Protein AF-A0A9D4BGP0-F1 (afdb_monomer_lite)

Organism: Dreissena polymorpha (NCBI:txid45954)

Foldseek 3Di:
DVVVVPDADALQFQDQDAAPPDDVVVVVVRSVVRQVVCCVPVVDGHQHHEHEDHQDHDLVVVVVCVVSNHQAYDYDHDDVVLVVVCVVVVNPDSHDDDPRPRDDPPD

pLDDT: mean 77.48, std 18.26, range [27.02, 94.94]

Secondary structure (DSSP, 8-state):
-GGGTS----S--SS---TTT--HHHHHHHHHHHHHHHHHHH-----EEEE---SS--THHHHHHHHHT--EEEE----HHHHHHHHHTT-S----S----------

Structure (mmCIF, N/CA/C/O backbone):
data_AF-A0A9D4BGP0-F1
#
_entry.id   AF-A0A9D4BGP0-F1
#
loop_
_atom_site.group_PDB
_atom_site.id
_atom_site.type_symbol
_atom_site.label_atom_id
_atom_site.label_alt_id
_atom_site.label_comp_id
_atom_site.label_asym_id
_atom_site.label_entity_id
_atom_site.label_seq_id
_atom_site.pdbx_PDB_ins_code
_atom_site.Cartn_x
_atom_site.Cartn_y
_atom_site.Cartn_z
_atom_site.occupancy
_atom_site.B_iso_or_equiv
_atom_site.auth_seq_id
_atom_site.auth_comp_id
_atom_site.auth_asym_id
_atom_site.auth_atom_id
_atom_site.pdbx_PDB_model_num
ATOM 1 N N . MET A 1 1 ? -12.488 -9.045 17.078 1.00 62.91 1 MET A N 1
ATOM 2 C CA . MET A 1 1 ? -11.017 -9.143 17.232 1.00 62.91 1 MET A CA 1
ATOM 3 C C . MET A 1 1 ? -10.352 -7.854 16.766 1.00 62.91 1 MET A C 1
ATOM 5 O O . MET A 1 1 ? -9.658 -7.235 17.557 1.00 62.91 1 MET A O 1
ATOM 9 N N . THR A 1 2 ? -10.690 -7.361 15.574 1.00 66.44 2 THR A N 1
ATOM 10 C CA . THR A 1 2 ? -10.202 -6.088 15.010 1.00 66.44 2 THR A CA 1
ATOM 11 C C . THR A 1 2 ? -10.506 -4.867 15.891 1.00 66.44 2 THR A C 1
ATOM 13 O O . THR A 1 2 ? -9.603 -4.133 16.263 1.00 66.44 2 THR A O 1
ATOM 16 N N . ARG A 1 3 ? -11.745 -4.721 16.393 1.00 70.50 3 ARG A N 1
ATOM 17 C CA . ARG A 1 3 ? -12.106 -3.635 17.339 1.00 70.50 3 ARG A CA 1
ATOM 18 C C . ARG A 1 3 ? -11.402 -3.700 18.700 1.00 70.50 3 ARG A C 1
ATOM 20 O O . ARG A 1 3 ? -11.410 -2.724 19.435 1.00 70.50 3 ARG A O 1
ATOM 27 N N . ARG A 1 4 ? -10.833 -4.856 19.058 1.00 82.81 4 ARG A N 1
ATOM 28 C CA . ARG A 1 4 ? -10.074 -5.040 2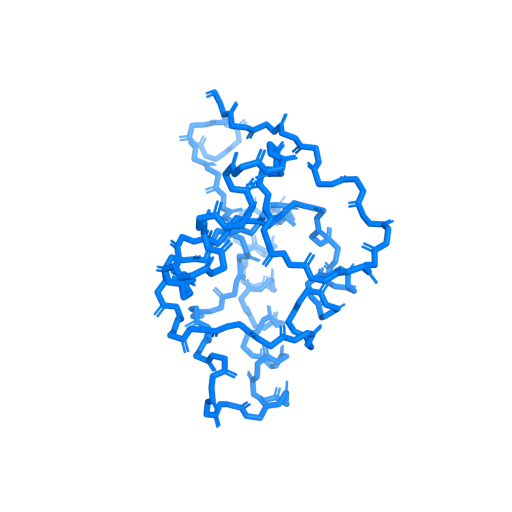0.307 1.00 82.81 4 ARG A CA 1
ATOM 29 C C . ARG A 1 4 ? -8.578 -4.760 20.112 1.00 82.81 4 ARG A C 1
ATOM 31 O O . ARG A 1 4 ? -7.818 -5.024 21.033 1.00 82.81 4 ARG A O 1
ATOM 38 N N . GLY A 1 5 ? -8.162 -4.303 18.925 1.00 80.81 5 GLY A N 1
ATOM 39 C CA . GLY A 1 5 ? -6.759 -4.036 18.591 1.00 80.81 5 GLY A CA 1
ATOM 40 C C . GLY A 1 5 ? -5.887 -5.289 18.476 1.00 80.81 5 GLY A C 1
ATOM 41 O O . GLY A 1 5 ? -4.672 -5.186 18.474 1.00 80.81 5 GLY A O 1
ATOM 42 N N . GLN A 1 6 ? -6.485 -6.483 18.411 1.00 86.19 6 GLN A N 1
ATOM 43 C CA . GLN A 1 6 ? -5.732 -7.742 18.311 1.00 86.19 6 GLN A CA 1
ATOM 44 C C . GLN A 1 6 ? -5.306 -8.064 16.876 1.00 86.19 6 GLN A C 1
ATOM 46 O O . GLN A 1 6 ? -4.399 -8.860 16.668 1.00 86.19 6 GLN A O 1
ATOM 51 N N . LEU A 1 7 ? -6.010 -7.494 15.898 1.00 86.50 7 LEU A N 1
ATOM 52 C CA . LEU A 1 7 ? -5.742 -7.666 14.479 1.00 86.50 7 LEU A CA 1
ATOM 53 C C . LEU A 1 7 ? -5.778 -6.288 13.833 1.00 86.50 7 LEU A C 1
ATOM 55 O O . LEU A 1 7 ? -6.781 -5.583 13.955 1.00 86.50 7 LEU A O 1
ATOM 59 N N . GLU A 1 8 ? -4.690 -5.934 13.163 1.00 88.12 8 GLU A N 1
ATOM 60 C CA . GLU A 1 8 ? -4.539 -4.698 12.411 1.00 88.12 8 GLU A CA 1
ATOM 61 C C . GLU A 1 8 ? -4.442 -5.028 10.923 1.00 88.12 8 GLU A C 1
ATOM 63 O O . GLU A 1 8 ? -3.711 -5.933 10.520 1.00 88.12 8 GLU A O 1
ATOM 68 N N . VAL A 1 9 ? -5.220 -4.313 10.111 1.00 89.69 9 VAL A N 1
ATOM 69 C CA . VAL A 1 9 ? -5.153 -4.432 8.656 1.00 89.69 9 VAL A CA 1
ATOM 70 C C . VAL A 1 9 ? -4.147 -3.415 8.154 1.00 89.69 9 VAL A C 1
ATOM 72 O O . VAL A 1 9 ? -4.309 -2.215 8.365 1.00 89.69 9 VAL A O 1
ATOM 75 N N . VAL A 1 10 ? -3.126 -3.913 7.469 1.00 89.56 10 VAL A N 1
ATOM 76 C CA . VAL A 1 10 ? -2.010 -3.114 6.973 1.00 89.56 10 VAL A CA 1
ATOM 77 C C . VAL A 1 10 ? -2.103 -3.017 5.452 1.00 89.56 10 VAL A C 1
ATOM 79 O O . VAL A 1 10 ? -2.416 -4.010 4.797 1.00 89.56 10 VAL A O 1
ATOM 82 N N . LEU A 1 11 ? -1.842 -1.829 4.895 1.00 88.38 11 LEU A N 1
ATOM 83 C CA . LEU A 1 11 ? -2.043 -1.419 3.497 1.00 88.38 11 LEU A CA 1
ATOM 84 C C . LEU A 1 11 ? -3.514 -1.460 3.052 1.00 88.38 11 LEU A C 1
ATOM 86 O O . LEU A 1 11 ? -4.035 -0.437 2.620 1.00 88.38 11 LEU A O 1
ATOM 90 N N . GLY A 1 12 ? -4.178 -2.610 3.186 1.00 89.56 12 GLY A N 1
ATOM 91 C CA . GLY A 1 12 ? -5.582 -2.831 2.829 1.00 89.56 12 GLY A CA 1
ATOM 92 C C . GLY A 1 12 ? -5.867 -2.849 1.329 1.00 89.56 12 GLY A C 1
ATOM 93 O O . GLY A 1 12 ? -6.999 -2.595 0.943 1.00 89.56 12 GLY A O 1
ATOM 94 N N . GLY A 1 13 ? -4.861 -3.120 0.494 1.00 90.94 13 GLY A N 1
ATOM 95 C CA . GLY A 1 13 ? -5.074 -3.448 -0.917 1.00 90.94 13 GLY A CA 1
ATOM 96 C C . GLY A 1 13 ? -5.559 -4.887 -1.089 1.00 90.94 13 GLY A C 1
ATOM 97 O O . GLY A 1 13 ? -5.389 -5.715 -0.190 1.00 90.94 13 GLY A O 1
ATOM 98 N N . TRP A 1 14 ? -6.141 -5.190 -2.249 1.00 92.00 14 TRP A N 1
ATOM 99 C CA . TRP A 1 14 ? -6.552 -6.555 -2.586 1.00 92.00 14 TRP A CA 1
ATOM 100 C C . TRP A 1 14 ? -5.354 -7.514 -2.639 1.00 92.00 14 TRP A C 1
ATOM 102 O O . TRP A 1 14 ? -5.432 -8.663 -2.205 1.00 92.00 14 TRP A O 1
ATOM 112 N N . VAL A 1 15 ? -4.221 -7.020 -3.145 1.00 88.56 15 VAL A N 1
ATOM 113 C CA . VAL A 1 15 ? -2.947 -7.743 -3.229 1.00 88.56 15 VAL A CA 1
ATOM 114 C C . VAL A 1 15 ? -1.811 -6.783 -2.869 1.00 88.56 15 VAL A C 1
ATOM 116 O O . VAL A 1 15 ? -1.968 -5.565 -2.885 1.00 88.56 15 VAL A O 1
ATOM 119 N N . MET A 1 16 ? -0.635 -7.321 -2.554 1.00 89.62 16 MET A N 1
ATOM 120 C CA . MET A 1 16 ? 0.600 -6.539 -2.564 1.00 89.62 16 MET A CA 1
ATOM 121 C C . MET A 1 16 ? 1.101 -6.420 -4.016 1.00 89.62 16 MET A C 1
ATOM 123 O O . MET A 1 16 ? 1.506 -7.439 -4.579 1.00 89.62 16 MET A O 1
ATOM 127 N N . PRO A 1 17 ? 1.050 -5.235 -4.653 1.00 86.75 17 PRO A N 1
ATOM 128 C CA . PRO A 1 17 ? 1.466 -5.087 -6.045 1.00 86.75 17 PRO A CA 1
ATOM 129 C C . PRO A 1 17 ? 2.986 -5.245 -6.199 1.00 86.75 17 PRO A C 1
ATOM 131 O O . PRO A 1 17 ? 3.750 -4.824 -5.329 1.00 86.75 17 PRO A O 1
ATOM 134 N N . ASP A 1 18 ? 3.425 -5.812 -7.325 1.00 83.94 18 ASP A N 1
ATOM 135 C CA . ASP A 1 18 ? 4.840 -5.799 -7.711 1.00 83.94 18 ASP A CA 1
ATOM 136 C C . ASP A 1 18 ? 5.218 -4.437 -8.301 1.00 83.94 18 ASP A C 1
ATOM 138 O O . ASP A 1 18 ? 4.608 -3.980 -9.264 1.00 83.94 18 ASP A O 1
ATOM 142 N N . GLU A 1 19 ? 6.243 -3.788 -7.761 1.00 76.06 19 GLU A N 1
ATOM 143 C CA . GLU A 1 19 ? 6.604 -2.416 -8.131 1.00 76.06 19 GLU A CA 1
ATOM 144 C C . GLU A 1 19 ? 7.459 -2.310 -9.398 1.00 76.06 19 GLU A C 1
ATOM 146 O O . GLU A 1 19 ? 7.627 -1.211 -9.929 1.00 76.06 19 GLU A O 1
ATOM 151 N N . ALA A 1 20 ? 8.028 -3.422 -9.872 1.00 78.12 20 ALA A N 1
ATOM 152 C CA . ALA A 1 20 ? 8.944 -3.413 -11.009 1.00 78.12 20 ALA A CA 1
ATOM 153 C C . ALA A 1 20 ? 8.222 -3.479 -12.362 1.00 78.12 20 ALA A C 1
ATOM 155 O O . ALA A 1 20 ? 8.690 -2.891 -13.337 1.00 78.12 20 ALA A O 1
ATOM 156 N N . VAL A 1 21 ? 7.108 -4.213 -12.430 1.00 79.62 21 VAL A N 1
ATOM 157 C CA . VAL A 1 21 ? 6.442 -4.547 -13.700 1.00 79.62 21 VAL A CA 1
ATOM 158 C C . VAL A 1 21 ? 5.065 -3.894 -13.839 1.00 79.62 21 VAL A C 1
ATOM 160 O O . VAL A 1 21 ? 4.583 -3.730 -14.960 1.00 79.62 21 VAL A O 1
ATOM 163 N N . THR A 1 22 ? 4.413 -3.514 -12.736 1.00 80.38 22 THR A N 1
ATOM 164 C CA . THR A 1 22 ? 3.032 -3.016 -12.796 1.00 80.38 22 THR A CA 1
ATOM 165 C C . THR A 1 22 ? 2.945 -1.550 -13.213 1.00 80.38 22 THR A C 1
ATOM 167 O O . THR A 1 22 ? 3.707 -0.694 -12.763 1.00 80.38 22 THR A O 1
ATOM 170 N N . ASP A 1 23 ? 1.973 -1.259 -14.079 1.00 86.81 23 ASP A N 1
ATOM 171 C CA . ASP A 1 23 ? 1.552 0.112 -14.342 1.00 86.81 23 ASP A CA 1
ATOM 172 C C . ASP A 1 23 ? 0.775 0.676 -13.136 1.00 86.81 23 ASP A C 1
ATOM 174 O O . ASP A 1 23 ? 0.200 -0.064 -12.336 1.00 86.81 23 ASP A O 1
ATOM 178 N N . TYR A 1 24 ? 0.741 1.998 -12.991 1.00 87.19 24 TYR A N 1
ATOM 179 C CA . TYR A 1 24 ? 0.102 2.655 -11.851 1.00 87.19 24 TYR A CA 1
ATOM 180 C C . TYR A 1 24 ? -1.424 2.490 -11.835 1.00 87.19 24 TYR A C 1
ATOM 182 O O . TYR A 1 24 ? -2.011 2.514 -10.755 1.00 87.19 24 TYR A O 1
ATOM 190 N N . GLN A 1 25 ? -2.077 2.315 -12.988 1.00 90.38 25 GLN A N 1
ATOM 191 C CA . GLN A 1 25 ? -3.534 2.158 -13.061 1.00 90.38 25 GLN A CA 1
ATOM 192 C C . GLN A 1 25 ? -4.038 0.916 -12.301 1.00 90.38 25 GLN A C 1
ATOM 194 O O . GLN A 1 25 ? -4.795 1.093 -11.344 1.00 90.38 25 GLN A O 1
ATOM 199 N N . PRO A 1 26 ? -3.581 -0.318 -12.605 1.00 90.56 26 PRO A N 1
ATOM 200 C CA . PRO A 1 26 ? -4.040 -1.508 -11.885 1.00 90.56 26 PRO A CA 1
ATOM 201 C C . PRO A 1 26 ? -3.662 -1.491 -10.398 1.00 90.56 26 PRO A C 1
ATOM 203 O O . PRO A 1 26 ? -4.368 -2.075 -9.579 1.00 90.56 26 PRO A O 1
ATOM 206 N N . VAL A 1 27 ? -2.577 -0.800 -10.026 1.00 90.81 27 VAL A N 1
ATOM 207 C CA . VAL A 1 27 ? -2.185 -0.613 -8.621 1.00 90.81 27 VAL A CA 1
ATOM 208 C C . VAL A 1 27 ? -3.190 0.250 -7.860 1.00 90.81 27 VAL A C 1
ATOM 210 O O . VAL A 1 27 ? -3.452 -0.011 -6.685 1.00 90.81 27 VAL A O 1
ATOM 213 N N . ILE A 1 28 ? -3.751 1.271 -8.506 1.00 92.12 28 ILE A N 1
ATOM 214 C CA . ILE A 1 28 ? -4.779 2.126 -7.912 1.00 92.12 28 ILE A CA 1
ATOM 215 C C . ILE A 1 28 ? -6.105 1.368 -7.823 1.00 92.12 28 ILE A C 1
ATOM 217 O O . ILE A 1 28 ? -6.731 1.386 -6.765 1.00 92.12 28 ILE A O 1
ATOM 221 N N . ASP A 1 29 ? -6.500 0.660 -8.881 1.00 93.69 29 ASP A N 1
ATOM 222 C CA . ASP A 1 29 ? -7.778 -0.060 -8.921 1.00 93.69 29 ASP A CA 1
ATOM 223 C C . ASP A 1 29 ? -7.857 -1.135 -7.825 1.00 93.69 29 ASP A C 1
ATOM 225 O O . ASP A 1 29 ? -8.803 -1.147 -7.035 1.00 93.69 29 ASP A O 1
ATOM 229 N N . GLN A 1 30 ? -6.812 -1.962 -7.682 1.00 93.50 30 GLN A N 1
ATOM 230 C CA . GLN A 1 30 ? -6.762 -2.987 -6.627 1.00 93.50 30 GLN A CA 1
ATOM 231 C C . GLN A 1 30 ? -6.749 -2.386 -5.213 1.00 93.50 30 GLN A C 1
ATOM 233 O O . GLN A 1 30 ? -7.210 -3.010 -4.254 1.00 93.50 30 GLN A O 1
ATOM 238 N N . LEU A 1 31 ? -6.203 -1.174 -5.067 1.00 92.69 31 LEU A N 1
ATOM 239 C CA . LEU A 1 31 ? -6.154 -0.488 -3.783 1.00 92.69 31 LEU A CA 1
ATOM 240 C C . LEU A 1 31 ? -7.543 0.017 -3.395 1.00 92.69 31 LEU A C 1
ATOM 242 O O . LEU A 1 31 ? -7.951 -0.155 -2.250 1.00 92.69 31 LEU A O 1
ATOM 246 N N . ILE A 1 32 ? -8.265 0.610 -4.348 1.00 93.81 32 ILE A N 1
ATOM 247 C CA . ILE A 1 32 ? -9.629 1.105 -4.142 1.00 93.81 32 ILE A CA 1
ATOM 248 C C . ILE A 1 32 ? -10.558 -0.054 -3.779 1.00 93.81 32 ILE A C 1
ATOM 250 O O . ILE A 1 32 ? -11.301 0.054 -2.806 1.00 93.81 32 ILE A O 1
ATOM 254 N N . GLU A 1 33 ? -10.488 -1.168 -4.512 1.00 94.94 33 GLU A N 1
ATOM 255 C CA . GLU A 1 33 ? -11.311 -2.351 -4.243 1.00 94.94 33 GLU A CA 1
ATOM 256 C C . GLU A 1 33 ? -11.032 -2.936 -2.850 1.00 94.94 33 GLU A C 1
ATOM 258 O O . GLU A 1 33 ? -11.960 -3.184 -2.076 1.00 94.94 33 GLU A O 1
ATOM 263 N N . GLY A 1 34 ? -9.753 -3.080 -2.487 1.00 94.25 34 GLY A N 1
ATOM 264 C CA . GLY A 1 34 ? -9.356 -3.546 -1.160 1.00 94.25 34 GLY A CA 1
ATOM 265 C C . GLY A 1 34 ? -9.826 -2.615 -0.040 1.00 94.25 34 GLY A C 1
ATOM 266 O O . GLY A 1 34 ? -10.420 -3.073 0.939 1.00 94.25 34 GLY A O 1
ATOM 267 N N . HIS A 1 35 ? -9.626 -1.301 -0.190 1.00 93.25 35 HIS A N 1
ATOM 268 C CA . HIS A 1 35 ? -10.049 -0.321 0.814 1.00 93.25 35 HIS A CA 1
ATOM 269 C C . HIS A 1 35 ? -11.559 -0.292 0.993 1.00 93.25 35 HIS A C 1
ATOM 271 O O . HIS A 1 35 ? -12.019 -0.257 2.133 1.00 93.25 35 HIS A O 1
ATOM 277 N N . HIS A 1 36 ? -12.314 -0.367 -0.101 1.00 94.56 36 HIS A N 1
ATOM 278 C CA . HIS A 1 36 ? -13.769 -0.430 -0.051 1.00 94.56 36 HIS A CA 1
ATOM 279 C C . HIS A 1 36 ? -14.239 -1.666 0.719 1.00 94.56 36 HIS A C 1
ATOM 281 O O . HIS A 1 36 ? -15.035 -1.560 1.650 1.00 94.56 36 HIS A O 1
ATOM 287 N N . TRP A 1 37 ? -13.672 -2.836 0.410 1.00 94.38 37 TRP A N 1
ATOM 288 C CA . TRP A 1 37 ? -14.015 -4.071 1.107 1.00 94.38 37 TRP A CA 1
ATOM 289 C C . TRP A 1 37 ? -13.702 -3.995 2.608 1.00 94.38 37 TRP A C 1
ATOM 291 O O . TRP A 1 37 ? -14.515 -4.409 3.440 1.00 94.38 37 TRP A O 1
ATOM 301 N N . VAL A 1 38 ? -12.540 -3.449 2.980 1.00 92.81 38 VAL A N 1
ATOM 302 C CA . VAL A 1 38 ? -12.137 -3.296 4.387 1.00 92.81 38 VAL A CA 1
ATOM 303 C C . VAL A 1 38 ? -13.060 -2.319 5.122 1.00 92.81 38 VAL A C 1
ATOM 305 O O . VAL A 1 38 ? -13.432 -2.578 6.270 1.00 92.81 38 VAL A O 1
ATOM 308 N N . GLU A 1 39 ? -13.471 -1.227 4.482 1.00 91.94 39 GLU A N 1
ATOM 309 C CA . GLU A 1 39 ? -14.389 -0.254 5.072 1.00 91.94 39 GLU A CA 1
ATOM 310 C C . GLU A 1 39 ? -15.785 -0.853 5.293 1.00 91.94 39 GLU A C 1
ATOM 312 O O . GLU A 1 39 ? -16.319 -0.757 6.397 1.00 91.94 39 GLU A O 1
ATOM 317 N N . GLU A 1 40 ? -16.340 -1.557 4.307 1.00 94.44 40 GLU A N 1
ATOM 318 C CA . GLU A 1 40 ? -17.673 -2.162 4.413 1.00 94.44 40 GLU A CA 1
ATOM 319 C C . GLU A 1 40 ? -17.737 -3.306 5.433 1.00 94.44 40 GLU A C 1
ATOM 321 O O . GLU A 1 40 ? -18.700 -3.415 6.194 1.00 94.44 40 GLU A O 1
ATOM 326 N N . ASN A 1 41 ? -16.714 -4.165 5.473 1.00 91.69 41 ASN A N 1
ATOM 327 C CA . ASN A 1 41 ? -16.741 -5.376 6.298 1.00 91.69 41 ASN A CA 1
ATOM 328 C C . ASN A 1 41 ? -16.183 -5.151 7.707 1.00 91.69 41 ASN A C 1
ATOM 330 O O . ASN A 1 41 ? -16.664 -5.745 8.676 1.00 91.69 41 ASN A O 1
ATOM 334 N N . LEU A 1 42 ? -15.142 -4.322 7.838 1.00 89.25 42 LEU A N 1
ATOM 335 C CA . LEU A 1 42 ? -14.421 -4.126 9.097 1.00 89.25 42 LEU A CA 1
ATOM 336 C C . LEU A 1 42 ? -14.629 -2.727 9.691 1.00 89.25 42 LEU A C 1
ATOM 338 O O . LEU A 1 42 ? -14.443 -2.573 10.902 1.00 89.25 42 LEU A O 1
ATOM 342 N N . GLY A 1 43 ? -15.053 -1.737 8.896 1.00 88.62 43 GLY A N 1
ATOM 343 C CA . GLY A 1 43 ? -15.274 -0.358 9.346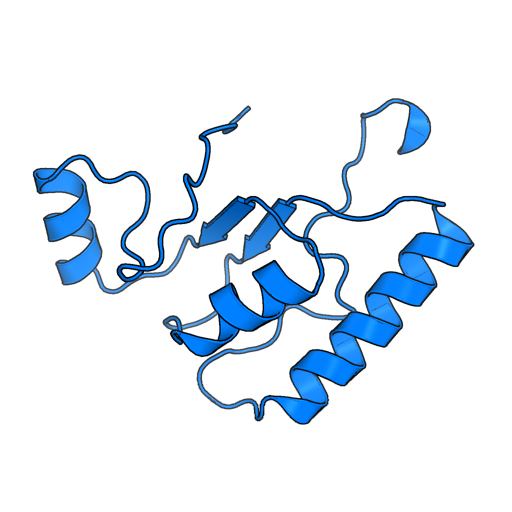 1.00 88.62 43 GLY A CA 1
ATOM 344 C C . GLY A 1 43 ? -13.989 0.344 9.782 1.00 88.62 43 GLY A C 1
ATOM 345 O O . GLY A 1 43 ? -14.011 1.137 10.724 1.00 88.62 43 GLY A O 1
ATOM 346 N N . ILE A 1 44 ? -12.852 -0.013 9.178 1.00 88.56 44 ILE A N 1
ATOM 347 C CA . ILE A 1 44 ? -11.516 0.467 9.554 1.00 88.56 44 ILE A CA 1
ATOM 348 C C . ILE A 1 44 ? -10.831 1.054 8.326 1.00 88.56 44 ILE A C 1
ATOM 350 O O . ILE A 1 44 ? -10.963 0.527 7.227 1.00 88.56 44 ILE A O 1
ATOM 354 N N . LYS A 1 45 ? -10.044 2.113 8.530 1.00 89.50 45 LYS A N 1
ATOM 355 C CA . LYS A 1 45 ? -9.170 2.679 7.505 1.00 89.50 45 LYS A CA 1
ATOM 356 C C . LYS A 1 45 ? -7.701 2.378 7.839 1.00 89.50 45 LYS A C 1
ATOM 358 O O . LYS A 1 45 ? -7.242 2.841 8.885 1.00 89.50 45 LYS A O 1
ATOM 363 N N . PRO A 1 46 ? -6.966 1.632 6.994 1.00 89.06 46 PRO A N 1
ATOM 364 C CA . PRO A 1 46 ? -5.547 1.345 7.209 1.00 89.06 46 PRO A CA 1
ATOM 365 C C . PRO A 1 46 ? -4.704 2.627 7.234 1.00 89.06 46 PRO A C 1
ATOM 367 O O . PRO A 1 46 ? -4.883 3.506 6.389 1.00 89.06 46 PRO A O 1
ATOM 370 N N . ILE A 1 47 ? -3.779 2.729 8.191 1.00 89.81 47 ILE A N 1
ATOM 371 C CA . ILE A 1 47 ? -2.856 3.873 8.334 1.00 89.81 47 ILE A CA 1
ATOM 372 C C . ILE A 1 47 ? -1.401 3.510 8.046 1.00 89.81 47 ILE A C 1
ATOM 374 O O . ILE A 1 47 ? -0.623 4.378 7.645 1.00 89.81 47 ILE A O 1
ATOM 378 N N . ASP A 1 48 ? -1.058 2.238 8.218 1.00 89.81 48 ASP A N 1
ATOM 379 C CA . ASP A 1 48 ? 0.285 1.714 8.048 1.00 89.81 48 ASP A CA 1
ATOM 380 C C . ASP A 1 48 ? 0.330 0.795 6.827 1.00 89.81 48 ASP A C 1
ATOM 382 O O . ASP A 1 48 ? -0.649 0.121 6.497 1.00 89.81 48 ASP A O 1
ATOM 386 N N . ALA A 1 49 ? 1.468 0.780 6.138 1.00 88.19 49 ALA A N 1
ATOM 387 C CA . ALA A 1 49 ? 1.759 -0.111 5.025 1.00 88.19 49 ALA A CA 1
ATOM 388 C C . ALA A 1 49 ? 2.936 -1.025 5.360 1.00 88.19 49 ALA A C 1
ATOM 390 O O . ALA A 1 49 ? 3.991 -0.585 5.821 1.00 88.19 49 ALA A O 1
ATOM 391 N N . TRP A 1 50 ? 2.768 -2.306 5.057 1.00 86.56 50 TRP A N 1
ATOM 392 C CA . TRP A 1 50 ? 3.782 -3.329 5.233 1.00 86.56 5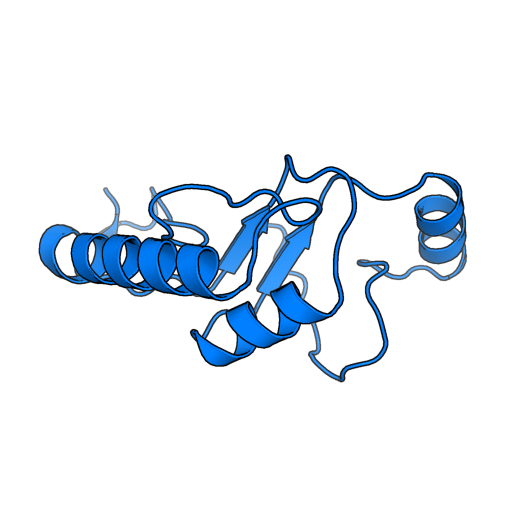0 TRP A CA 1
ATOM 393 C C . TRP A 1 50 ? 4.000 -4.017 3.908 1.00 86.56 50 TRP A C 1
ATOM 395 O O . TRP A 1 50 ? 3.084 -4.621 3.352 1.00 86.56 50 TRP A O 1
ATOM 405 N N . ILE A 1 51 ? 5.217 -3.898 3.398 1.00 84.75 51 ILE A N 1
ATOM 406 C CA . ILE A 1 51 ? 5.539 -4.331 2.054 1.00 84.75 51 ILE A CA 1
ATOM 407 C C . ILE A 1 51 ? 6.840 -5.128 2.128 1.00 84.75 51 ILE A C 1
ATOM 409 O O . ILE A 1 51 ? 7.936 -4.594 2.293 1.00 84.75 51 ILE A O 1
ATOM 413 N N . ASN A 1 52 ? 6.710 -6.449 2.085 1.00 80.56 52 ASN A N 1
ATOM 414 C CA . ASN A 1 52 ? 7.807 -7.379 2.342 1.00 80.56 52 ASN A CA 1
ATOM 415 C C . ASN A 1 52 ? 8.395 -8.005 1.075 1.00 80.56 52 ASN A C 1
ATOM 417 O O . ASN A 1 52 ? 9.549 -8.439 1.113 1.00 80.56 52 ASN A O 1
ATOM 421 N N . ASP A 1 53 ? 7.620 -8.087 -0.005 1.00 77.56 53 ASP A N 1
ATOM 422 C CA . ASP A 1 53 ? 7.943 -8.929 -1.157 1.00 77.56 53 ASP A CA 1
ATOM 423 C C . ASP A 1 53 ? 8.103 -8.274 -2.544 1.00 77.56 53 ASP A C 1
ATOM 425 O O . ASP A 1 53 ? 8.287 -9.023 -3.499 1.00 77.56 53 ASP A O 1
ATOM 429 N N . PRO A 1 54 ? 8.147 -6.939 -2.730 1.00 75.38 54 PRO A N 1
ATOM 430 C CA . PRO A 1 54 ? 8.565 -6.393 -4.013 1.00 75.38 54 PRO A CA 1
ATOM 431 C C . PRO A 1 54 ? 10.086 -6.400 -4.165 1.00 75.38 54 PRO A C 1
ATOM 433 O O . PRO A 1 54 ? 10.860 -6.091 -3.246 1.00 75.38 54 PRO A O 1
ATOM 436 N N . PHE A 1 55 ? 10.526 -6.744 -5.370 1.00 66.56 55 PHE A N 1
ATOM 437 C CA . PHE A 1 55 ? 11.932 -6.758 -5.741 1.00 66.56 55 PHE A CA 1
ATOM 438 C C . PHE A 1 55 ? 12.363 -5.363 -6.205 1.00 66.56 55 PHE A C 1
ATOM 440 O O . PHE A 1 55 ? 12.396 -5.076 -7.395 1.00 66.56 55 PHE A O 1
ATOM 447 N N . ALA A 1 56 ? 12.771 -4.540 -5.233 1.00 61.22 56 ALA A N 1
ATOM 448 C CA . ALA A 1 56 ? 13.148 -3.130 -5.382 1.00 61.22 56 ALA A CA 1
ATOM 449 C C . ALA A 1 56 ? 11.960 -2.170 -5.533 1.00 61.22 56 ALA A C 1
ATOM 451 O O . ALA A 1 56 ? 10.872 -2.550 -5.946 1.00 61.22 56 ALA A O 1
ATOM 452 N N . TYR A 1 57 ? 12.196 -0.925 -5.116 1.00 69.44 57 TYR A N 1
ATOM 453 C CA . TYR A 1 57 ? 11.152 0.066 -4.898 1.00 69.44 57 TYR A CA 1
ATOM 454 C C . TYR A 1 57 ? 11.231 1.228 -5.875 1.00 69.44 57 TYR A C 1
ATOM 456 O O . TYR A 1 57 ? 12.317 1.762 -6.123 1.00 69.44 57 TYR A O 1
ATOM 464 N N . SER A 1 58 ? 10.070 1.672 -6.347 1.00 76.12 58 SER A N 1
ATOM 465 C CA . SER A 1 58 ? 9.938 2.890 -7.148 1.00 76.12 58 SER A CA 1
ATOM 466 C C . SER A 1 58 ? 9.590 4.095 -6.267 1.00 76.12 58 SER A C 1
ATOM 468 O O . SER A 1 58 ? 8.915 3.970 -5.246 1.00 76.12 58 SER A O 1
ATOM 470 N N . SER A 1 59 ? 10.005 5.304 -6.664 1.00 80.56 59 SER A N 1
ATOM 471 C CA . SER A 1 59 ? 9.609 6.549 -5.979 1.00 80.56 59 SER A CA 1
ATOM 472 C C . SER A 1 59 ? 8.107 6.842 -6.096 1.00 80.56 59 SER A C 1
ATOM 474 O O . SER A 1 59 ? 7.563 7.612 -5.302 1.00 80.56 59 SER A O 1
ATOM 476 N N . THR A 1 60 ? 7.428 6.206 -7.053 1.00 82.31 60 THR A N 1
ATOM 477 C CA . THR A 1 60 ? 5.992 6.359 -7.300 1.00 82.31 60 THR A CA 1
ATOM 478 C C . THR A 1 60 ? 5.136 5.756 -6.185 1.00 82.31 60 THR A C 1
ATOM 480 O O . THR A 1 60 ? 4.132 6.355 -5.803 1.00 82.31 60 THR A O 1
ATOM 483 N N . MET A 1 61 ? 5.523 4.613 -5.611 1.00 83.88 61 MET A N 1
ATOM 484 C CA . MET A 1 61 ? 4.698 3.926 -4.608 1.00 83.88 61 MET A CA 1
ATOM 485 C C . MET A 1 61 ? 4.525 4.719 -3.306 1.00 83.88 61 MET A C 1
ATOM 487 O O . MET A 1 61 ? 3.382 4.964 -2.918 1.00 83.88 61 MET A O 1
ATOM 491 N N . PRO A 1 62 ? 5.591 5.253 -2.674 1.00 84.88 62 PRO A N 1
ATOM 492 C CA . PRO A 1 62 ? 5.445 6.133 -1.514 1.00 84.88 62 PRO A CA 1
ATOM 493 C C . PRO A 1 62 ? 4.537 7.343 -1.774 1.00 84.88 62 PRO A C 1
ATOM 495 O O . PRO A 1 62 ? 3.841 7.807 -0.871 1.00 84.88 62 PRO A O 1
ATOM 498 N N . TYR A 1 63 ? 4.518 7.856 -3.009 1.00 87.44 63 TYR A N 1
ATOM 499 C CA . TYR A 1 63 ? 3.639 8.957 -3.394 1.00 87.44 63 TYR A CA 1
ATOM 500 C C . TYR A 1 63 ? 2.165 8.534 -3.455 1.00 87.44 63 TYR A C 1
ATOM 502 O O . TYR A 1 63 ? 1.305 9.251 -2.936 1.00 87.44 63 TYR A O 1
ATOM 510 N N . LEU A 1 64 ? 1.873 7.371 -4.045 1.00 88.06 64 LEU A N 1
ATOM 511 C CA . LEU A 1 64 ? 0.518 6.819 -4.100 1.00 88.06 64 LEU A CA 1
ATOM 512 C C . LEU A 1 64 ? -0.008 6.480 -2.700 1.00 88.06 64 LEU A C 1
ATOM 514 O O . LEU A 1 64 ? -1.103 6.915 -2.349 1.00 88.06 64 LEU A O 1
ATOM 518 N N . TRP A 1 65 ? 0.798 5.821 -1.862 1.00 87.88 65 TRP A N 1
ATOM 519 C CA . TRP A 1 65 ? 0.424 5.488 -0.482 1.00 87.88 65 TRP A CA 1
ATOM 520 C C . TRP A 1 65 ? 0.159 6.732 0.369 1.00 87.88 65 TRP A C 1
ATOM 522 O O . TRP A 1 65 ? -0.830 6.809 1.100 1.00 87.88 65 TRP A O 1
ATOM 532 N N . LYS A 1 66 ? 0.984 7.775 0.217 1.00 89.44 66 LYS A N 1
ATOM 533 C CA . LYS A 1 66 ? 0.742 9.053 0.896 1.00 89.44 66 LYS A CA 1
ATOM 534 C C 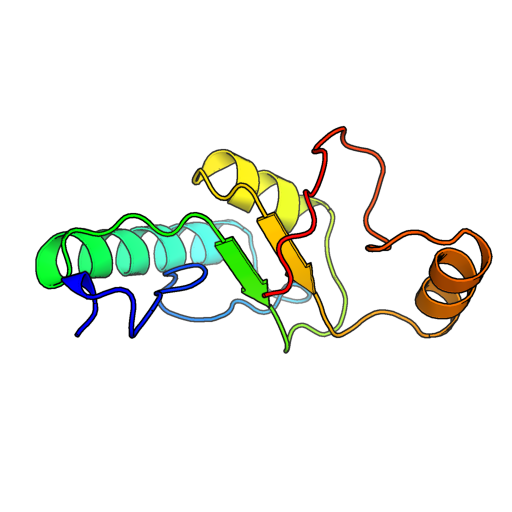. LYS A 1 66 ? -0.597 9.669 0.482 1.00 89.44 66 LYS A C 1
ATOM 536 O O . LYS A 1 66 ? -1.298 10.229 1.324 1.00 89.44 66 LYS A O 1
ATOM 541 N N . LYS A 1 67 ? -0.967 9.570 -0.800 1.00 89.62 67 LYS A N 1
ATOM 542 C CA . LYS A 1 67 ? -2.259 10.059 -1.304 1.00 89.62 67 LYS A CA 1
ATOM 543 C C . LYS A 1 67 ? -3.447 9.213 -0.851 1.00 89.62 67 LYS A C 1
ATOM 545 O O . LYS A 1 67 ? -4.513 9.782 -0.639 1.00 89.62 67 LYS A O 1
ATOM 550 N N . SER A 1 68 ? -3.277 7.906 -0.654 1.00 87.19 68 SER A N 1
ATOM 551 C CA . SER A 1 68 ? -4.332 7.035 -0.116 1.00 87.19 68 SER A CA 1
ATOM 552 C C . SER A 1 68 ? -4.553 7.208 1.396 1.00 87.19 68 SER A C 1
ATOM 554 O O . SER A 1 68 ? -5.509 6.669 1.950 1.00 87.19 68 SER A O 1
ATOM 556 N N . GLY A 1 69 ? -3.720 8.009 2.073 1.00 88.38 69 GLY A N 1
ATOM 557 C CA . GLY A 1 69 ? -3.850 8.331 3.497 1.00 88.38 69 GLY A CA 1
ATOM 558 C C . GLY A 1 69 ? -2.987 7.472 4.422 1.00 88.38 69 GLY A C 1
ATOM 559 O O . GLY A 1 69 ? -3.145 7.558 5.640 1.00 88.38 69 GLY A O 1
ATOM 560 N N . ILE A 1 70 ? -2.067 6.686 3.860 1.00 90.25 70 ILE A N 1
ATOM 561 C CA . ILE A 1 70 ? -1.092 5.893 4.610 1.00 90.25 70 ILE A CA 1
ATOM 562 C C . ILE A 1 70 ? 0.025 6.820 5.097 1.00 90.25 70 ILE A C 1
ATOM 564 O O . ILE A 1 70 ? 0.549 7.644 4.342 1.00 90.25 70 ILE A O 1
ATOM 568 N N . LYS A 1 71 ? 0.380 6.701 6.377 1.00 87.19 71 LYS A N 1
ATOM 569 C CA . LYS A 1 71 ? 1.365 7.565 7.043 1.00 87.19 71 LYS A CA 1
ATOM 570 C C . LYS A 1 71 ? 2.732 6.912 7.138 1.00 87.19 71 LYS A C 1
ATOM 572 O O . LYS A 1 71 ? 3.734 7.569 6.862 1.00 87.19 71 LYS A O 1
ATOM 577 N N . ASN A 1 72 ? 2.760 5.634 7.503 1.00 86.94 72 ASN A N 1
ATOM 578 C CA . ASN A 1 72 ? 3.998 4.890 7.672 1.00 86.94 72 ASN A CA 1
ATOM 579 C C . ASN A 1 72 ? 4.044 3.734 6.682 1.00 86.94 72 ASN A C 1
ATOM 581 O O . ASN A 1 72 ? 3.030 3.110 6.381 1.00 86.94 72 ASN A O 1
ATOM 585 N N . MET A 1 73 ? 5.237 3.446 6.178 1.00 85.50 73 MET A N 1
ATOM 586 C CA . MET A 1 73 ? 5.474 2.342 5.262 1.00 85.50 73 MET A CA 1
ATOM 587 C C . MET A 1 73 ? 6.761 1.642 5.668 1.00 85.50 73 MET A C 1
ATOM 589 O O . MET A 1 73 ? 7.783 2.292 5.868 1.00 85.50 73 MET A O 1
ATOM 593 N N . VAL A 1 74 ? 6.737 0.319 5.756 1.00 84.50 74 VAL A N 1
ATOM 594 C CA . VAL A 1 74 ? 7.939 -0.477 6.004 1.00 84.50 74 VAL A CA 1
ATOM 595 C C . VAL A 1 74 ? 8.226 -1.339 4.787 1.00 84.50 74 VAL A C 1
ATOM 597 O O . VAL A 1 74 ? 7.363 -2.089 4.335 1.00 84.50 74 VAL A O 1
ATOM 600 N N . ASN A 1 75 ? 9.463 -1.243 4.290 1.00 81.31 75 ASN A N 1
ATOM 601 C CA . ASN A 1 75 ? 9.992 -2.110 3.245 1.00 81.31 75 ASN A CA 1
ATOM 602 C C . ASN A 1 75 ? 11.168 -2.947 3.767 1.00 81.31 75 ASN A C 1
ATOM 604 O O . ASN A 1 75 ? 12.116 -2.417 4.354 1.00 81.31 75 ASN A O 1
ATOM 608 N N . LEU A 1 76 ? 11.132 -4.250 3.490 1.00 79.94 76 LEU A N 1
ATOM 609 C CA . LEU A 1 76 ? 12.152 -5.211 3.901 1.00 79.94 76 LEU A CA 1
ATOM 610 C C . LEU A 1 76 ? 13.224 -5.497 2.828 1.00 79.94 76 LEU A C 1
ATOM 612 O O . LEU A 1 76 ? 14.374 -5.799 3.173 1.00 79.94 76 LEU A O 1
ATOM 616 N N . ARG A 1 77 ? 12.889 -5.406 1.533 1.00 75.31 77 ARG A N 1
ATOM 617 C CA . ARG A 1 77 ? 13.778 -5.796 0.426 1.00 75.31 77 ARG A CA 1
ATOM 618 C C . ARG A 1 77 ? 14.349 -4.569 -0.282 1.00 75.31 77 ARG A C 1
ATOM 620 O O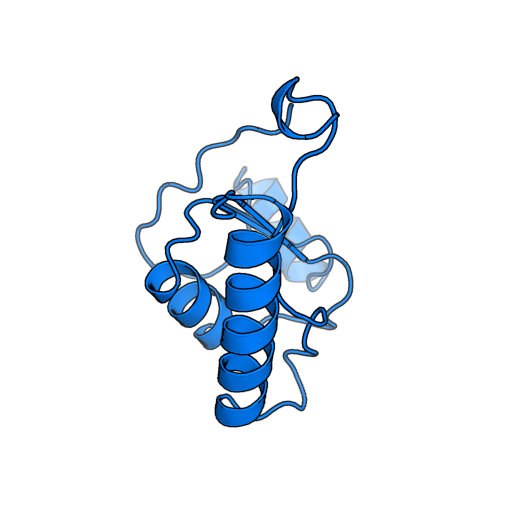 . ARG A 1 77 ? 13.667 -3.849 -1.000 1.00 75.31 77 ARG A O 1
ATOM 627 N N . ASN A 1 78 ? 15.649 -4.359 -0.079 1.00 75.50 78 ASN A N 1
ATOM 628 C CA . ASN A 1 78 ? 16.441 -3.308 -0.715 1.00 75.50 78 ASN A CA 1
ATOM 629 C C . ASN A 1 78 ? 17.806 -3.847 -1.142 1.00 75.50 78 ASN A C 1
ATOM 631 O O . ASN A 1 78 ? 18.318 -4.807 -0.552 1.00 75.50 78 ASN A O 1
ATOM 635 N N . LEU A 1 79 ? 18.426 -3.180 -2.119 1.00 81.75 79 LEU A N 1
ATOM 636 C CA . LEU A 1 79 ? 19.786 -3.492 -2.549 1.00 81.75 79 LEU A CA 1
ATOM 637 C C . LEU A 1 79 ? 20.749 -3.445 -1.353 1.00 81.75 79 LEU A C 1
ATOM 639 O O . LEU A 1 79 ? 20.750 -2.496 -0.568 1.00 81.75 79 LEU A O 1
ATOM 643 N N . GLN A 1 80 ? 21.606 -4.457 -1.216 1.00 81.12 80 GLN A N 1
ATOM 644 C CA . GLN A 1 80 ? 22.509 -4.575 -0.066 1.00 81.12 80 GLN A CA 1
ATOM 645 C C . GLN A 1 80 ? 23.445 -3.368 0.091 1.00 81.12 80 GLN A C 1
ATOM 647 O O . GLN A 1 80 ? 23.703 -2.948 1.216 1.00 81.12 80 GLN A O 1
ATOM 652 N N . ALA A 1 81 ? 23.919 -2.785 -1.015 1.00 83.50 81 ALA A N 1
ATOM 653 C CA . ALA A 1 81 ? 24.737 -1.572 -0.992 1.00 83.50 81 ALA A CA 1
ATOM 654 C C . ALA A 1 81 ? 23.991 -0.399 -0.331 1.00 83.50 81 ALA A C 1
ATOM 656 O O . ALA A 1 81 ? 24.515 0.236 0.580 1.00 83.50 81 ALA A O 1
ATOM 657 N N . ILE A 1 82 ? 22.729 -0.193 -0.715 1.00 76.75 82 ILE A N 1
ATOM 658 C CA . ILE A 1 82 ? 21.837 0.828 -0.153 1.00 76.75 82 ILE A CA 1
ATOM 659 C C . ILE A 1 82 ? 21.597 0.562 1.341 1.00 76.75 82 ILE A C 1
ATOM 661 O O . ILE A 1 82 ? 21.711 1.467 2.165 1.00 76.75 82 ILE A O 1
ATOM 665 N N . ARG A 1 83 ? 21.370 -0.701 1.726 1.00 78.50 83 ARG A N 1
ATOM 666 C CA . ARG A 1 83 ? 21.215 -1.087 3.140 1.00 78.50 83 ARG A CA 1
ATOM 667 C C . ARG A 1 83 ? 22.459 -0.767 3.973 1.00 78.50 83 ARG A C 1
ATOM 669 O O . ARG A 1 83 ? 22.315 -0.290 5.092 1.00 78.50 83 ARG A O 1
ATOM 676 N N . ARG A 1 84 ? 23.668 -0.989 3.441 1.00 81.44 84 ARG A N 1
ATOM 677 C CA . ARG A 1 84 ? 24.929 -0.643 4.129 1.00 81.44 84 ARG A CA 1
ATOM 678 C C . ARG A 1 84 ? 25.081 0.865 4.311 1.00 81.44 84 ARG A C 1
ATOM 680 O O . ARG A 1 84 ? 25.440 1.300 5.400 1.00 81.44 84 ARG A O 1
ATOM 687 N N . VAL A 1 85 ? 24.767 1.648 3.277 1.00 84.44 85 VAL A N 1
ATOM 688 C CA . VAL A 1 85 ? 24.811 3.117 3.340 1.00 84.44 85 VAL A CA 1
ATOM 689 C C . VAL A 1 85 ? 23.838 3.634 4.397 1.00 84.44 85 VAL A C 1
ATOM 691 O O . VAL A 1 85 ? 24.255 4.352 5.304 1.00 84.44 85 VAL A O 1
ATOM 694 N N . CYS A 1 86 ? 22.579 3.200 4.376 1.00 73.81 86 CYS A N 1
ATOM 695 C CA . CYS A 1 86 ? 21.623 3.645 5.387 1.00 73.81 86 CYS A CA 1
ATOM 696 C C . CYS A 1 86 ? 21.930 3.151 6.797 1.00 73.81 86 CYS A C 1
ATOM 698 O O . CYS A 1 86 ? 21.751 3.915 7.742 1.00 73.81 86 CYS A O 1
ATOM 700 N N . ALA A 1 87 ? 22.479 1.943 6.952 1.00 79.12 87 ALA A N 1
ATOM 701 C CA . ALA A 1 87 ? 22.962 1.474 8.248 1.00 79.12 87 ALA A CA 1
ATOM 702 C C . ALA A 1 87 ? 24.111 2.350 8.781 1.00 79.12 87 ALA A C 1
ATOM 704 O O . ALA A 1 87 ? 24.080 2.744 9.945 1.00 79.12 87 ALA A O 1
ATOM 705 N N . SER A 1 88 ? 25.088 2.710 7.934 1.00 79.75 88 SER A N 1
ATOM 706 C CA . SER A 1 88 ? 26.212 3.578 8.328 1.00 79.75 88 SER A CA 1
ATOM 707 C C . SER A 1 88 ? 25.767 4.982 8.731 1.00 79.75 88 SER A C 1
ATOM 709 O O . SER A 1 88 ? 26.278 5.541 9.696 1.00 79.75 88 SER A O 1
ATOM 711 N N . ALA A 1 89 ? 24.768 5.524 8.038 1.00 80.56 89 ALA A N 1
ATOM 712 C CA . ALA A 1 89 ? 24.237 6.849 8.308 1.00 80.56 89 ALA A CA 1
ATOM 713 C C . ALA A 1 89 ? 23.057 6.833 9.309 1.00 80.56 89 ALA A C 1
ATOM 715 O O . ALA A 1 89 ? 22.433 7.865 9.537 1.00 80.56 89 ALA A O 1
ATOM 716 N N . ARG A 1 90 ? 22.783 5.676 9.939 1.00 71.50 90 ARG A N 1
ATOM 717 C CA . ARG A 1 90 ? 21.737 5.452 10.955 1.00 71.50 90 ARG A CA 1
ATOM 718 C C . ARG A 1 90 ? 20.329 5.879 10.495 1.00 71.50 90 ARG A C 1
ATOM 720 O O . ARG A 1 90 ? 19.513 6.325 11.297 1.00 71.50 90 ARG A O 1
ATOM 727 N N . TRP A 1 91 ? 20.027 5.708 9.208 1.00 58.72 91 TRP A N 1
ATOM 728 C CA . TRP A 1 91 ? 18.684 5.911 8.658 1.00 58.72 91 TRP A CA 1
ATOM 729 C C . TRP A 1 91 ? 17.854 4.642 8.830 1.00 58.72 91 TRP A C 1
ATOM 731 O O . TRP A 1 91 ? 18.284 3.550 8.457 1.00 58.72 91 TRP A O 1
ATOM 741 N N . ILE A 1 92 ? 16.645 4.797 9.373 1.00 57.38 92 ILE A N 1
ATOM 742 C CA . ILE A 1 92 ? 15.700 3.693 9.605 1.00 57.38 92 ILE A CA 1
ATOM 743 C C . ILE A 1 92 ? 15.105 3.186 8.276 1.00 57.38 92 ILE A C 1
ATOM 745 O O . ILE A 1 92 ? 14.787 2.005 8.158 1.00 57.38 92 ILE A O 1
ATOM 749 N N . SER A 1 93 ? 15.027 4.032 7.240 1.00 50.97 93 SER A N 1
ATOM 750 C CA . SER A 1 93 ? 14.678 3.619 5.876 1.00 50.97 93 SER A CA 1
ATOM 751 C C . SER A 1 93 ? 15.567 4.308 4.839 1.00 50.97 93 SER A C 1
ATOM 753 O O . SER A 1 93 ? 16.016 5.438 5.026 1.00 50.97 93 SER A O 1
ATOM 755 N N . CYS A 1 94 ? 15.838 3.595 3.747 1.00 44.47 94 CYS A N 1
ATOM 756 C CA . CYS A 1 94 ? 16.659 4.055 2.633 1.00 44.47 94 CYS A CA 1
ATOM 757 C C . CYS A 1 94 ? 15.762 4.303 1.415 1.00 44.47 94 CYS A C 1
ATOM 759 O O . CYS A 1 94 ? 15.799 3.562 0.439 1.00 44.47 94 CYS A O 1
ATOM 761 N N . GLY A 1 95 ? 14.873 5.289 1.524 1.00 47.41 95 GLY A N 1
ATOM 762 C CA . GLY A 1 95 ? 13.950 5.708 0.468 1.00 47.41 95 GLY A CA 1
ATOM 763 C C . GLY A 1 95 ? 13.982 7.229 0.343 1.00 47.41 95 GLY A C 1
ATOM 764 O O . GLY A 1 95 ? 14.080 7.921 1.350 1.00 47.41 95 GLY A O 1
ATOM 765 N N . GLY A 1 96 ? 13.991 7.732 -0.891 1.00 38.88 96 GLY A N 1
ATOM 766 C CA . GLY A 1 96 ? 14.410 9.087 -1.257 1.00 38.88 96 GLY A CA 1
ATOM 767 C C . GLY A 1 96 ? 13.754 10.258 -0.514 1.00 38.88 96 GLY A C 1
ATOM 768 O O . GLY A 1 96 ? 12.629 10.187 -0.030 1.00 38.88 96 GLY A O 1
ATOM 769 N N . HIS A 1 97 ? 14.498 11.366 -0.496 1.00 33.38 97 HIS A N 1
ATOM 770 C CA . HIS A 1 97 ? 14.125 12.709 -0.051 1.00 33.38 97 HIS A CA 1
ATOM 771 C C . HIS A 1 97 ? 12.712 13.142 -0.498 1.00 33.38 97 HIS A C 1
ATOM 773 O O . HIS A 1 97 ? 12.545 13.814 -1.508 1.00 33.38 97 HIS A O 1
ATOM 779 N N . ILE A 1 98 ? 11.689 12.825 0.294 1.00 33.16 98 ILE A N 1
ATOM 780 C CA . ILE A 1 98 ? 10.410 13.541 0.350 1.00 33.16 98 ILE A CA 1
ATOM 781 C C . ILE A 1 98 ? 10.017 13.537 1.824 1.00 33.16 98 ILE A C 1
ATOM 783 O O . ILE A 1 98 ? 9.833 12.471 2.398 1.00 33.16 98 ILE A O 1
ATOM 787 N N . GLY A 1 99 ? 9.944 14.722 2.439 1.00 33.12 99 GLY A N 1
ATOM 788 C CA . GLY A 1 99 ? 9.778 14.949 3.882 1.00 33.12 99 GLY A CA 1
ATOM 789 C C . GLY A 1 99 ? 8.507 14.364 4.502 1.00 33.12 99 GLY A C 1
ATOM 790 O O . GLY A 1 99 ? 7.596 15.092 4.887 1.00 33.12 99 GLY A O 1
ATOM 791 N N . ILE A 1 100 ? 8.450 13.044 4.618 1.00 35.84 100 ILE A N 1
ATOM 792 C CA . ILE A 1 100 ? 7.585 12.328 5.541 1.00 35.84 100 ILE A CA 1
ATOM 793 C C . ILE A 1 100 ? 8.493 11.962 6.718 1.00 35.84 100 ILE A C 1
ATOM 795 O O . ILE A 1 100 ? 9.434 11.189 6.522 1.00 35.84 100 ILE A O 1
ATOM 799 N N . PRO A 1 101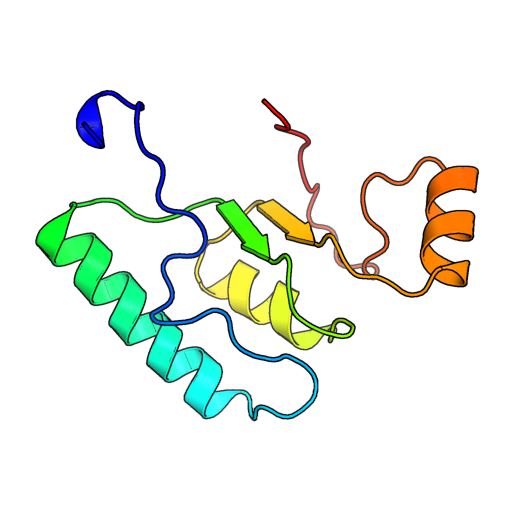 ? 8.279 12.504 7.929 1.00 31.83 101 PRO A N 1
ATOM 800 C CA . PRO A 1 101 ? 8.839 11.881 9.114 1.00 31.83 101 PRO A CA 1
ATOM 801 C C . PRO A 1 101 ? 8.164 10.514 9.230 1.00 31.83 101 PRO A C 1
ATOM 803 O O . PRO A 1 101 ? 7.024 10.410 9.668 1.00 31.83 101 PRO A O 1
ATOM 806 N N . MET A 1 102 ? 8.836 9.474 8.741 1.00 41.81 102 MET A N 1
ATOM 807 C CA . MET A 1 102 ? 8.396 8.093 8.888 1.00 41.81 102 MET A CA 1
ATOM 808 C C . MET A 1 102 ? 8.664 7.727 10.349 1.00 41.81 102 MET A C 1
ATOM 810 O O . MET A 1 102 ? 9.758 7.298 10.718 1.00 41.81 102 MET A O 1
ATOM 814 N N . THR A 1 103 ? 7.712 8.074 11.212 1.00 31.16 103 THR A N 1
ATOM 815 C CA . THR A 1 103 ? 7.802 7.845 12.648 1.00 31.16 103 THR A CA 1
ATOM 816 C C . THR A 1 103 ? 7.913 6.353 12.891 1.00 31.16 103 THR A C 1
ATOM 818 O O . THR A 1 103 ? 7.062 5.572 12.474 1.00 31.16 103 THR A O 1
ATOM 821 N N . SER A 1 104 ? 8.985 5.965 13.572 1.00 33.53 104 SER A N 1
ATOM 822 C CA . SER A 1 104 ? 9.127 4.645 14.151 1.00 33.53 104 SER A CA 1
ATOM 823 C C . SER A 1 104 ? 7.966 4.396 15.112 1.00 33.53 104 SER A C 1
ATOM 825 O O . SER A 1 104 ? 7.928 4.928 16.221 1.00 33.53 104 SER A O 1
ATOM 827 N N . THR A 1 105 ? 7.030 3.557 14.710 1.00 27.02 105 THR A N 1
ATOM 828 C CA . THR A 1 105 ? 6.359 2.662 15.648 1.00 27.02 105 THR A CA 1
ATOM 829 C C . THR A 1 105 ? 6.542 1.266 15.086 1.00 27.02 105 THR A C 1
ATOM 831 O O . THR A 1 105 ? 5.663 0.662 14.490 1.00 27.02 105 THR A O 1
ATOM 834 N N . ILE A 1 106 ? 7.784 0.799 15.202 1.00 32.97 106 ILE A N 1
ATOM 835 C CA . ILE A 1 106 ? 8.014 -0.622 15.421 1.00 32.97 106 ILE A CA 1
ATOM 836 C C . ILE A 1 106 ? 7.446 -0.844 16.824 1.00 32.97 106 ILE A C 1
ATOM 838 O O . ILE A 1 106 ? 7.845 -0.117 17.736 1.00 32.97 106 ILE A O 1
ATOM 842 N N . PHE A 1 107 ? 6.453 -1.725 16.943 1.00 38.44 107 PHE A N 1
ATOM 843 C CA . PHE A 1 107 ? 5.919 -2.172 18.231 1.00 38.44 107 PHE A CA 1
ATOM 844 C C . PHE A 1 107 ? 7.035 -2.525 19.224 1.00 38.44 107 PHE A C 1
ATOM 846 O O . PHE A 1 107 ? 8.064 -3.089 18.780 1.00 38.44 107 PHE A O 1
#

Radius of gyration: 14.63 Å; chains: 1; bounding box: 44×24×35 Å

InterPro domains:
  IPR000602 Glycoside hydrolase family 38, N-terminal domain [PF01074] (3-77)
  IPR011330 Glycoside hydrolase/deacetylase, beta/alpha-barrel [SSF88713] (3-74)
  IPR027291 Glycoside hydrolase 38, N-terminal domain superfamily [G3DSA:3.20.110.10] (1-91)
  IPR050843 Glycosyl Hydrolase Family 38 [PTHR11607] (3-77)

Sequence (107 aa):
MTRRGQLEVVLGGWVMPDEAVTDYQPVIDQLIEGHHWVEENLGIKPIDAWINDPFAYSSTMPYLWKKSGIKNMVNLRNLQAIRRVCASARWISCGGHIGIPMTSTIF